Protein AF-A0A2G2VP11-F1 (afdb_monomer_lite)

pLDDT: mean 70.55, std 26.14, range [23.25, 95.75]

Secondary structure (DSSP, 8-state):
---EEEEEEE-TTT--EEEEEEEEETEEEEEE-TTSSEEEEEETTTTEEEEEESSSTTTT-EEEEEE-SEEEEEEEE-TTS-EEEEEEE------BTTB-PPPP----S--SS--EEEEEE----------

Radius of gyration: 17.76 Å; chains: 1; bounding box: 49×36×46 Å

Sequence (131 aa):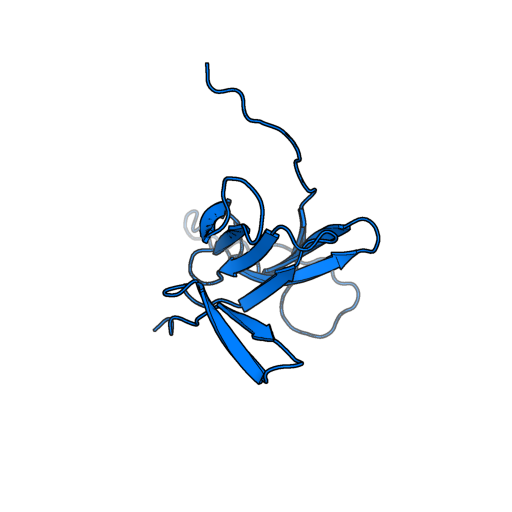
MCIPLPVGEHDKSTKAVTVLLRGLAFANGVALSKDKSIVLVAENSTSRIVRYWLKGPSAGQHYTFIDLTGYPENIGKNSKGEFWVACIQKIVAFKVGHIQFMAWKDSAKTSSFYPATALHISQMAGACDCN

Organism: Capsicum baccatum (NCBI:txid33114)

Foldseek 3Di:
DFDWDFDWDADPVVRDTGTLDTDQRDFAEWDAFPVRQWIWTQRFVQQFIKIAGCDDPRHSDIDTPDHHQFGWHYWDADPVRKIKTWGFHDPPQDDPDPDTDDDDDDDDDDPDDGDTDIDIDDPPDDDDDDD

InterPro domains:
  IPR011042 Six-bladed beta-propeller, TolB-like [G3DSA:2.120.10.30] (7-120)
  IPR018119 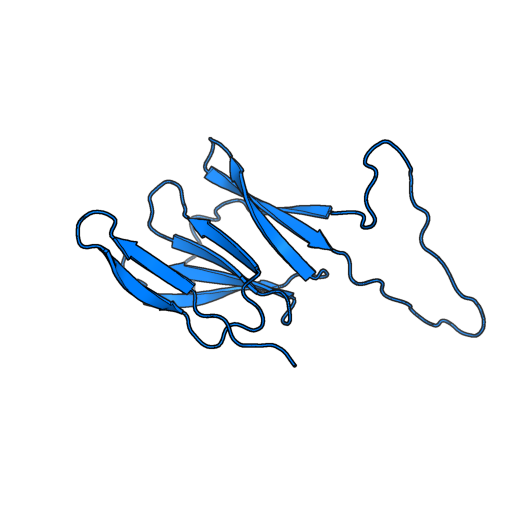Strictosidine synthase, conserved region [PF03088] (10-57)

Structure (mmCIF, N/CA/C/O backbone):
data_AF-A0A2G2VP11-F1
#
_entry.id   AF-A0A2G2VP11-F1
#
loop_
_atom_site.group_PDB
_atom_site.id
_atom_site.type_symbol
_atom_site.label_atom_id
_atom_site.label_alt_id
_atom_site.label_comp_id
_atom_site.label_asym_id
_atom_site.label_entity_id
_atom_site.label_seq_id
_atom_site.pdbx_PDB_ins_code
_atom_site.Cartn_x
_atom_site.Cartn_y
_atom_site.Cartn_z
_atom_site.occupancy
_atom_site.B_iso_or_equiv
_atom_site.auth_seq_id
_atom_site.auth_comp_id
_atom_site.auth_asym_id
_atom_site.auth_atom_id
_atom_site.pdbx_PDB_model_num
ATOM 1 N N . MET A 1 1 ? 8.458 -19.582 -8.313 1.00 45.81 1 MET A N 1
ATOM 2 C CA . MET A 1 1 ? 7.020 -19.758 -8.024 1.00 45.81 1 MET A CA 1
ATOM 3 C C . MET A 1 1 ? 6.631 -18.680 -7.026 1.00 45.81 1 MET A C 1
ATOM 5 O O . MET A 1 1 ? 7.152 -18.704 -5.920 1.00 45.81 1 MET A O 1
ATOM 9 N N . CYS A 1 2 ? 5.823 -17.694 -7.421 1.00 56.91 2 CYS A N 1
ATOM 10 C CA . CYS A 1 2 ? 5.338 -16.660 -6.504 1.00 56.91 2 CYS A CA 1
ATOM 11 C C . CYS A 1 2 ? 4.097 -17.208 -5.803 1.00 56.91 2 CYS A C 1
ATOM 13 O O . CYS A 1 2 ? 3.106 -17.503 -6.467 1.00 56.91 2 CYS A O 1
ATOM 15 N N . ILE A 1 3 ? 4.164 -17.404 -4.488 1.00 62.31 3 ILE A N 1
ATOM 16 C CA . ILE A 1 3 ? 3.001 -17.831 -3.709 1.00 62.31 3 ILE A CA 1
ATOM 17 C C . ILE A 1 3 ? 2.115 -16.592 -3.528 1.00 62.31 3 ILE A C 1
ATOM 19 O O . ILE A 1 3 ? 2.591 -15.606 -2.958 1.00 62.31 3 ILE A O 1
ATOM 23 N N . PRO A 1 4 ? 0.865 -16.588 -4.027 1.00 75.81 4 PRO A N 1
ATOM 24 C CA . PRO A 1 4 ? -0.024 -15.458 -3.827 1.00 75.81 4 PRO A CA 1
ATOM 25 C C . PRO A 1 4 ? -0.397 -15.361 -2.347 1.00 75.81 4 PRO A C 1
ATOM 27 O O . PRO A 1 4 ? -0.949 -16.303 -1.777 1.00 75.81 4 PRO A O 1
ATOM 30 N N . LEU A 1 5 ? -0.099 -14.221 -1.725 1.00 80.12 5 LEU A N 1
ATOM 31 C CA . LEU A 1 5 ? -0.373 -13.990 -0.306 1.00 80.12 5 LEU A CA 1
ATOM 32 C C . LEU A 1 5 ? -1.563 -13.035 -0.148 1.00 80.12 5 LEU A C 1
ATOM 34 O O . LEU A 1 5 ? -1.586 -11.986 -0.800 1.00 80.12 5 LEU A O 1
ATOM 38 N N . PRO A 1 6 ? -2.572 -13.373 0.679 1.00 89.31 6 PRO A N 1
ATOM 39 C CA . PRO A 1 6 ? -3.671 -12.463 0.956 1.00 89.31 6 PRO A CA 1
ATOM 40 C C . PRO A 1 6 ? -3.235 -11.351 1.916 1.00 89.31 6 PRO A C 1
ATOM 42 O O . PRO A 1 6 ? -2.411 -11.566 2.802 1.00 89.31 6 PRO A O 1
ATOM 45 N N . VAL A 1 7 ? -3.861 -10.183 1.788 1.00 89.62 7 VAL A N 1
ATOM 46 C CA . VAL A 1 7 ? -3.790 -9.110 2.790 1.00 89.62 7 VAL A CA 1
ATOM 47 C C . VAL A 1 7 ? -5.164 -8.963 3.425 1.00 89.62 7 VAL A C 1
ATOM 49 O O . VAL A 1 7 ? -6.180 -8.937 2.726 1.00 89.62 7 VAL A O 1
ATOM 52 N N . GLY A 1 8 ? -5.205 -8.895 4.753 1.00 91.38 8 GLY A N 1
ATOM 53 C CA . GLY A 1 8 ? -6.444 -8.850 5.517 1.00 91.38 8 GLY A CA 1
ATOM 54 C C . GLY A 1 8 ? -6.395 -7.876 6.684 1.00 91.38 8 GLY A C 1
ATOM 55 O O . GLY A 1 8 ? -5.331 -7.446 7.127 1.00 91.38 8 GLY A O 1
ATOM 56 N N . GLU A 1 9 ? -7.579 -7.545 7.173 1.00 93.00 9 GLU A N 1
ATOM 57 C CA . GLU A 1 9 ? -7.800 -6.817 8.411 1.00 93.00 9 GLU A CA 1
ATOM 58 C C . GLU A 1 9 ? -8.057 -7.807 9.550 1.00 93.00 9 GLU A C 1
ATOM 60 O O . GLU A 1 9 ? -8.725 -8.823 9.362 1.00 93.00 9 GLU A O 1
ATOM 65 N N . HIS A 1 10 ? -7.526 -7.506 10.734 1.00 93.31 10 HIS A N 1
ATOM 66 C CA . HIS A 1 10 ? -7.763 -8.287 11.942 1.00 93.31 10 HIS A CA 1
ATOM 67 C C . HIS A 1 10 ? -8.400 -7.408 13.015 1.00 93.31 10 HIS A C 1
ATOM 69 O O . HIS A 1 10 ? -7.774 -6.471 13.527 1.00 93.31 10 HIS A O 1
ATOM 75 N N . ASP A 1 11 ? -9.633 -7.744 13.381 1.00 92.44 11 ASP A N 1
ATOM 76 C CA . ASP A 1 11 ? -10.337 -7.113 14.484 1.00 92.44 11 ASP A CA 1
ATOM 77 C C . ASP A 1 11 ? -9.879 -7.744 15.802 1.00 92.44 11 ASP A C 1
ATOM 79 O O . ASP A 1 11 ? -10.140 -8.906 16.113 1.00 92.44 11 ASP A O 1
ATOM 83 N N . LYS A 1 12 ? -9.180 -6.952 16.617 1.00 92.88 12 LYS A N 1
ATOM 84 C CA . LYS A 1 12 ? -8.625 -7.421 17.891 1.00 92.88 12 LYS A CA 1
ATOM 85 C C . LYS A 1 12 ? -9.692 -7.773 18.929 1.00 92.88 12 LYS A C 1
ATOM 87 O O . LYS A 1 12 ? -9.367 -8.547 19.837 1.00 92.88 12 LYS A O 1
ATOM 92 N N . SER A 1 13 ? -10.885 -7.185 18.831 1.00 95.12 13 SER A N 1
ATOM 93 C CA . SER A 1 13 ? -11.984 -7.369 19.783 1.00 95.12 13 SER A CA 1
ATOM 94 C C . SER A 1 13 ? -12.731 -8.673 19.519 1.00 95.12 13 SER A C 1
ATOM 96 O O . SER A 1 13 ? -12.890 -9.479 20.430 1.00 95.12 13 SER A O 1
ATOM 98 N N . THR A 1 14 ? -13.085 -8.924 18.259 1.00 95.75 14 THR A N 1
ATOM 99 C CA . THR A 1 14 ? -13.825 -10.119 17.832 1.00 95.75 14 THR A CA 1
ATOM 100 C C . THR A 1 14 ? -12.919 -11.289 17.447 1.00 95.75 14 THR A C 1
ATOM 102 O O . THR A 1 14 ? -13.402 -12.407 17.305 1.00 95.75 14 THR A O 1
ATOM 105 N N . LYS A 1 15 ? -11.608 -11.051 17.278 1.00 94.19 15 LYS A N 1
ATOM 106 C CA . LYS A 1 15 ? -10.630 -11.994 16.696 1.00 94.19 15 LYS A CA 1
ATOM 107 C C . LYS A 1 15 ? -10.949 -12.397 15.255 1.00 94.19 15 LYS A C 1
ATOM 109 O O . LYS A 1 15 ? -10.376 -13.357 14.742 1.00 94.19 15 LYS A O 1
ATOM 114 N N . ALA A 1 16 ? -11.845 -11.668 14.592 1.00 94.38 16 ALA A N 1
ATOM 115 C CA . ALA A 1 16 ? -12.189 -11.921 13.207 1.00 94.38 16 ALA A CA 1
ATOM 116 C C . ALA A 1 16 ? -11.060 -11.460 12.276 1.00 94.38 16 ALA A C 1
ATOM 118 O O . ALA A 1 16 ? -10.437 -10.415 12.485 1.00 94.38 16 ALA A O 1
ATOM 119 N N . VAL A 1 17 ? -10.820 -12.244 11.225 1.00 93.31 17 VAL A N 1
ATOM 120 C CA . VAL A 1 17 ? -9.912 -11.897 10.129 1.00 93.31 17 VAL A CA 1
ATOM 121 C C . VAL A 1 17 ? -10.732 -11.772 8.854 1.00 93.31 17 VAL A C 1
ATOM 123 O O . VAL A 1 17 ? -11.355 -12.739 8.417 1.00 93.31 17 VAL A O 1
ATOM 126 N N . THR A 1 18 ? -10.687 -10.597 8.236 1.00 93.31 18 THR A N 1
ATOM 127 C CA . THR A 1 18 ? -11.351 -10.317 6.961 1.00 93.31 18 THR A CA 1
ATOM 128 C C . THR A 1 18 ? -10.297 -10.162 5.881 1.00 93.31 18 THR A C 1
ATOM 130 O O . THR A 1 18 ? -9.389 -9.343 6.001 1.00 93.31 18 THR A O 1
ATOM 133 N N . VAL A 1 19 ? -10.399 -10.933 4.800 1.00 94.81 19 VAL A N 1
ATOM 134 C CA . VAL A 1 19 ? -9.483 -10.789 3.662 1.00 94.81 19 VAL A CA 1
ATOM 135 C C . VAL A 1 19 ? -9.926 -9.610 2.799 1.00 94.81 19 VAL A C 1
ATOM 137 O O . VAL A 1 19 ? -11.057 -9.598 2.323 1.00 94.81 19 VAL A O 1
ATOM 140 N N . LEU A 1 20 ? -9.023 -8.652 2.581 1.00 94.19 20 LEU A N 1
ATOM 141 C CA . LEU A 1 20 ? -9.258 -7.448 1.777 1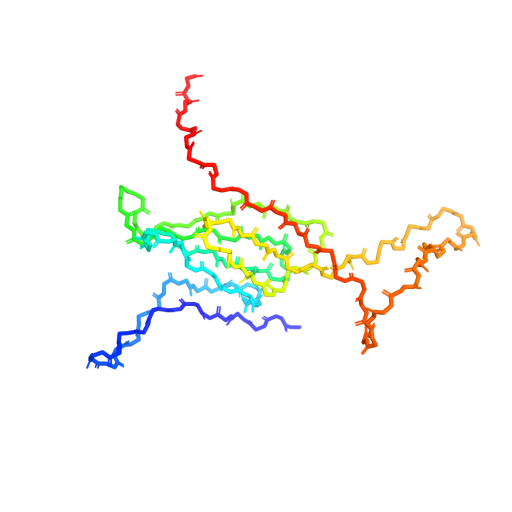.00 94.19 20 LEU A CA 1
ATOM 142 C C . LEU A 1 20 ? -8.765 -7.622 0.337 1.00 94.19 20 LEU A C 1
ATOM 144 O O . LEU A 1 20 ? -9.435 -7.229 -0.611 1.00 94.19 20 LEU A O 1
ATOM 148 N N . LEU A 1 21 ? -7.592 -8.237 0.169 1.00 93.12 21 LEU A N 1
ATOM 149 C CA . LEU A 1 21 ? -6.956 -8.462 -1.128 1.00 93.12 21 LEU A CA 1
ATOM 150 C C . LEU A 1 21 ? -6.482 -9.906 -1.262 1.00 93.12 21 LEU A C 1
ATOM 152 O O . LEU A 1 21 ? -5.971 -10.504 -0.312 1.00 93.12 21 LEU A O 1
ATOM 156 N N . ARG A 1 22 ? -6.619 -10.453 -2.471 1.00 93.06 22 ARG A N 1
ATOM 157 C CA . ARG A 1 22 ? -6.153 -11.790 -2.863 1.00 93.06 22 ARG A CA 1
ATOM 158 C C . ARG A 1 22 ? -5.348 -11.700 -4.153 1.00 93.06 22 ARG A C 1
ATOM 160 O O . ARG A 1 22 ? -5.466 -10.728 -4.887 1.00 93.06 22 ARG A O 1
ATOM 167 N N . GLY A 1 23 ? -4.564 -12.740 -4.432 1.00 91.31 23 GLY A N 1
ATOM 168 C CA . GLY A 1 23 ? -3.855 -12.865 -5.708 1.00 91.31 23 GLY A CA 1
ATOM 169 C C . GLY A 1 23 ? -2.664 -11.920 -5.874 1.00 91.31 23 GLY A C 1
ATOM 170 O O . GLY A 1 23 ? -2.178 -11.777 -6.988 1.00 91.31 23 GLY A O 1
ATOM 171 N N . LEU A 1 24 ? -2.186 -11.297 -4.793 1.00 90.75 24 LEU A N 1
ATOM 172 C CA . LEU A 1 24 ? -1.004 -10.442 -4.838 1.00 90.75 24 LEU A CA 1
ATOM 173 C C . LEU A 1 24 ? 0.252 -11.288 -5.057 1.00 90.75 24 LEU A C 1
ATOM 175 O O . LEU A 1 24 ? 0.517 -12.236 -4.312 1.00 90.75 24 LEU A O 1
ATOM 179 N N . ALA A 1 25 ? 1.043 -10.917 -6.054 1.00 90.75 25 ALA A N 1
ATOM 180 C CA . ALA A 1 25 ? 2.313 -11.515 -6.414 1.00 90.75 25 ALA A CA 1
ATOM 181 C C . ALA A 1 25 ? 3.396 -11.120 -5.397 1.00 90.75 25 ALA A C 1
ATOM 183 O O . ALA A 1 25 ? 4.187 -10.195 -5.597 1.00 90.75 25 ALA A O 1
ATOM 184 N N . PHE A 1 26 ? 3.410 -11.866 -4.291 1.00 90.06 26 PHE A N 1
ATOM 185 C CA . PHE A 1 26 ? 4.292 -11.680 -3.142 1.00 90.06 26 PHE A CA 1
ATOM 186 C C . PHE A 1 26 ? 4.091 -10.317 -2.451 1.00 90.06 26 PHE A C 1
ATOM 188 O O . PHE A 1 26 ? 4.842 -9.361 -2.651 1.00 90.06 26 PHE A O 1
ATOM 195 N N . ALA A 1 27 ? 3.032 -10.240 -1.637 1.00 90.38 27 ALA A N 1
ATOM 196 C CA . ALA A 1 27 ? 2.741 -9.092 -0.779 1.00 90.38 27 ALA A CA 1
ATOM 197 C C . ALA A 1 27 ? 3.777 -9.002 0.351 1.00 90.38 27 ALA A C 1
ATOM 199 O O . ALA A 1 27 ? 3.764 -9.823 1.266 1.00 90.38 27 ALA A O 1
ATOM 200 N N . ASN A 1 28 ? 4.673 -8.024 0.266 1.00 89.94 28 ASN A N 1
ATOM 201 C CA . ASN A 1 28 ? 5.871 -7.977 1.099 1.00 89.94 28 ASN A CA 1
ATOM 202 C C . ASN A 1 28 ? 5.776 -6.944 2.230 1.00 89.94 28 ASN A C 1
ATOM 204 O O . ASN A 1 28 ? 6.110 -7.220 3.377 1.00 89.94 28 ASN A O 1
ATOM 208 N N . GLY A 1 29 ? 5.241 -5.763 1.921 1.00 89.25 29 GLY A N 1
ATOM 209 C CA . GLY A 1 29 ? 5.045 -4.680 2.881 1.00 89.25 29 GLY A CA 1
ATOM 210 C C . GLY A 1 29 ? 3.607 -4.182 2.887 1.00 89.25 29 GLY A C 1
ATOM 211 O O . GLY A 1 29 ? 2.958 -4.140 1.845 1.00 89.25 29 GLY A O 1
ATOM 212 N N . VAL A 1 30 ? 3.111 -3.761 4.050 1.00 93.50 30 VAL A N 1
ATOM 213 C CA . VAL A 1 30 ? 1.786 -3.142 4.197 1.00 93.50 30 VAL A CA 1
ATOM 214 C C . VAL A 1 30 ? 1.874 -1.893 5.066 1.00 93.50 30 VAL A C 1
ATOM 216 O O . VAL A 1 30 ? 2.575 -1.885 6.077 1.00 93.50 30 VAL A O 1
ATOM 219 N N . ALA A 1 31 ? 1.146 -0.838 4.705 1.00 91.50 31 ALA A N 1
ATOM 220 C CA . ALA A 1 31 ? 1.043 0.363 5.526 1.00 91.50 31 ALA A CA 1
ATOM 221 C C . ALA A 1 31 ? -0.357 0.973 5.474 1.00 91.50 31 ALA A C 1
ATOM 223 O O . ALA A 1 31 ? -0.948 1.156 4.414 1.00 91.50 31 ALA A O 1
ATOM 224 N N . LEU A 1 32 ? -0.871 1.335 6.647 1.00 92.00 32 LEU A N 1
ATOM 225 C CA . LEU A 1 32 ? -2.165 1.991 6.812 1.00 92.00 32 LEU A CA 1
ATOM 226 C C . LEU A 1 32 ? -1.986 3.512 6.837 1.00 92.00 32 LEU A C 1
ATOM 228 O O . LEU A 1 32 ? -1.075 4.013 7.508 1.00 92.00 32 LEU A O 1
ATOM 232 N N . SER A 1 33 ? -2.870 4.268 6.187 1.00 88.75 33 SER A N 1
ATOM 233 C CA . SER A 1 33 ? -2.890 5.732 6.305 1.00 88.75 33 SER A CA 1
ATOM 234 C C . SER A 1 33 ? -3.206 6.217 7.719 1.00 88.75 33 SER A C 1
ATOM 236 O O . SER A 1 33 ? -3.618 5.464 8.600 1.00 88.75 33 SER A O 1
ATOM 238 N N . LYS A 1 34 ? -2.935 7.497 7.989 1.00 87.19 34 LYS A N 1
ATOM 239 C CA . LYS A 1 34 ? -3.145 8.100 9.316 1.00 87.19 34 LYS A CA 1
ATOM 240 C C . LYS A 1 34 ? -4.625 8.127 9.724 1.00 87.19 34 LYS A C 1
ATOM 242 O O . LYS A 1 34 ? -4.943 7.830 10.868 1.00 87.19 34 LYS A O 1
ATOM 247 N N . ASP A 1 35 ? -5.506 8.411 8.775 1.00 88.69 35 ASP A N 1
ATOM 248 C CA . ASP A 1 35 ? -6.970 8.440 8.905 1.00 88.69 35 ASP A CA 1
ATOM 249 C C . ASP A 1 35 ? -7.641 7.056 8.754 1.00 88.69 35 ASP A C 1
ATOM 251 O O . ASP A 1 35 ? -8.862 6.914 8.907 1.00 88.69 35 ASP A O 1
ATOM 255 N N . LYS A 1 36 ? -6.843 6.013 8.480 1.00 91.62 36 LYS A N 1
ATOM 256 C CA . LYS A 1 36 ? -7.304 4.640 8.231 1.00 91.62 36 LYS A CA 1
ATOM 257 C C . LYS A 1 36 ? -8.319 4.550 7.080 1.00 91.62 36 LYS A C 1
ATOM 259 O O . LYS A 1 36 ? -9.264 3.768 7.157 1.00 91.62 36 LYS A O 1
ATOM 264 N N . SER A 1 37 ? -8.180 5.395 6.060 1.00 91.19 37 SER A N 1
ATOM 265 C CA . SER A 1 37 ? -9.009 5.359 4.850 1.00 91.19 37 SER A CA 1
ATOM 266 C C . SER A 1 37 ? -8.410 4.490 3.747 1.00 91.19 37 SER A C 1
ATOM 268 O O . SER A 1 37 ? -9.165 3.965 2.932 1.00 91.19 37 SER A O 1
ATOM 270 N N . ILE A 1 38 ? -7.086 4.296 3.735 1.00 91.75 38 ILE A N 1
ATOM 271 C CA . ILE A 1 38 ? -6.384 3.519 2.708 1.00 91.75 38 ILE A CA 1
ATOM 272 C C . ILE A 1 38 ? -5.319 2.594 3.304 1.00 91.75 38 ILE A C 1
ATOM 274 O O . ILE A 1 38 ? -4.684 2.909 4.316 1.00 91.75 38 ILE A O 1
ATOM 278 N N . VAL A 1 39 ? -5.083 1.481 2.614 1.00 94.81 39 VAL A N 1
ATOM 279 C CA . VAL A 1 39 ? -3.949 0.575 2.821 1.00 94.81 39 VAL A CA 1
ATOM 280 C C . VAL A 1 39 ? -3.089 0.592 1.564 1.00 94.81 39 VAL A C 1
ATOM 282 O O . VAL A 1 39 ? -3.601 0.470 0.453 1.00 94.81 39 VAL A O 1
ATOM 285 N N . LEU A 1 40 ? -1.781 0.744 1.741 1.00 94.19 40 LEU A N 1
ATOM 286 C CA . LEU A 1 40 ? -0.787 0.519 0.699 1.00 94.19 40 LEU A CA 1
ATOM 287 C C . LEU A 1 40 ? -0.166 -0.859 0.893 1.00 94.19 40 LEU A C 1
ATOM 289 O O . LEU A 1 40 ? 0.150 -1.238 2.022 1.00 94.19 40 LEU A O 1
ATOM 293 N N . VAL A 1 41 ? 0.028 -1.579 -0.205 1.00 95.06 41 VAL A N 1
ATOM 294 C CA . VAL A 1 41 ? 0.671 -2.890 -0.233 1.00 95.06 41 VAL A CA 1
ATOM 295 C C . VAL A 1 41 ? 1.813 -2.864 -1.238 1.00 95.06 41 VAL A C 1
ATOM 297 O O . VAL A 1 41 ? 1.618 -2.490 -2.390 1.00 95.06 41 VAL A O 1
ATOM 300 N N . ALA A 1 42 ? 3.001 -3.264 -0.806 1.00 92.62 42 ALA A N 1
ATOM 301 C CA . ALA A 1 42 ? 4.151 -3.485 -1.665 1.00 92.62 42 ALA A CA 1
ATOM 302 C C . ALA A 1 42 ? 4.045 -4.880 -2.278 1.00 92.62 42 ALA A C 1
ATOM 304 O O . ALA A 1 42 ? 4.198 -5.886 -1.584 1.00 92.62 42 ALA A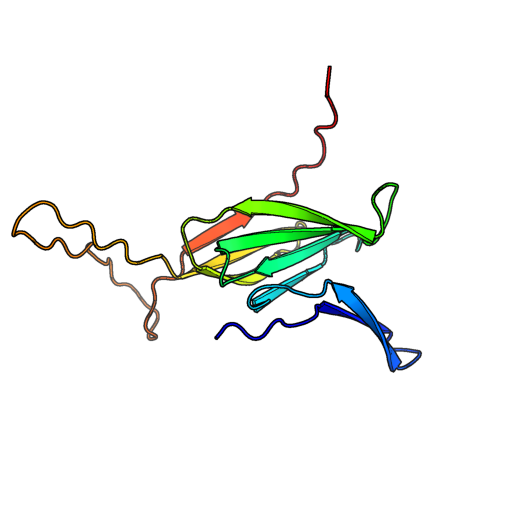 O 1
ATOM 305 N N . GLU A 1 43 ? 3.767 -4.935 -3.575 1.00 92.62 43 GLU A N 1
ATOM 306 C CA . GLU A 1 43 ? 3.715 -6.174 -4.337 1.00 92.62 43 GLU A CA 1
ATOM 307 C C . GLU A 1 43 ? 5.037 -6.356 -5.072 1.00 92.62 43 GLU A C 1
ATOM 309 O O . GLU A 1 43 ? 5.356 -5.673 -6.052 1.00 92.62 43 GLU A O 1
ATOM 314 N N . ASN A 1 44 ? 5.844 -7.260 -4.531 1.00 90.94 44 ASN A N 1
ATOM 315 C CA . ASN A 1 44 ? 7.250 -7.356 -4.865 1.00 90.94 44 ASN A CA 1
ATOM 316 C C . ASN A 1 44 ? 7.461 -7.884 -6.286 1.00 90.94 44 ASN A C 1
ATOM 318 O O . ASN A 1 44 ? 8.129 -7.236 -7.088 1.00 90.94 44 ASN A O 1
ATOM 322 N N . SER A 1 45 ? 6.841 -9.015 -6.634 1.00 89.25 45 SER A N 1
ATOM 323 C CA . SER A 1 45 ? 7.124 -9.715 -7.897 1.00 89.25 45 SER A CA 1
ATOM 324 C C . SER A 1 45 ? 6.671 -8.947 -9.141 1.00 89.25 45 SER A C 1
ATOM 326 O O . SER A 1 45 ? 7.226 -9.148 -10.217 1.00 89.25 45 SER A O 1
ATOM 328 N N . THR A 1 46 ? 5.696 -8.050 -8.999 1.00 90.19 46 THR A N 1
ATOM 329 C CA . THR A 1 46 ? 5.233 -7.152 -10.069 1.00 90.19 46 THR A CA 1
ATOM 330 C C . THR A 1 46 ? 5.811 -5.743 -9.948 1.00 90.19 46 THR A C 1
ATOM 332 O O . THR A 1 46 ? 5.444 -4.876 -10.730 1.00 90.19 46 THR A O 1
ATOM 335 N N . SER A 1 47 ? 6.710 -5.504 -8.986 1.00 90.19 47 SER A N 1
ATOM 336 C CA . SER A 1 47 ? 7.380 -4.218 -8.762 1.00 90.19 47 SER A CA 1
ATOM 337 C C . SER A 1 47 ? 6.412 -3.034 -8.652 1.00 90.19 47 SER A C 1
ATOM 339 O O . SER A 1 47 ? 6.622 -2.013 -9.297 1.00 90.19 47 SER A O 1
ATOM 341 N N . ARG A 1 48 ? 5.348 -3.141 -7.849 1.00 91.12 48 ARG A N 1
ATOM 342 C CA . ARG A 1 48 ? 4.354 -2.060 -7.722 1.00 91.12 48 ARG A CA 1
ATOM 343 C C . ARG A 1 48 ? 3.861 -1.860 -6.298 1.00 91.12 48 ARG A C 1
ATOM 345 O O . ARG A 1 48 ? 3.922 -2.766 -5.468 1.00 91.12 48 ARG A O 1
ATOM 352 N N . ILE A 1 49 ? 3.326 -0.674 -6.029 1.00 91.19 49 ILE A N 1
ATOM 353 C CA . ILE A 1 49 ? 2.528 -0.399 -4.836 1.00 91.19 49 ILE A CA 1
ATOM 354 C C . ILE A 1 49 ? 1.059 -0.444 -5.224 1.00 91.19 49 ILE A C 1
ATOM 356 O O . ILE A 1 49 ? 0.608 0.320 -6.076 1.00 91.19 49 ILE A O 1
ATOM 360 N N . VAL A 1 50 ? 0.303 -1.314 -4.570 1.00 94.69 50 VAL A N 1
ATOM 361 C CA . VAL A 1 50 ? -1.151 -1.397 -4.690 1.00 94.69 50 VAL A CA 1
ATOM 362 C C . VAL A 1 50 ? -1.778 -0.539 -3.600 1.00 94.69 50 VAL A C 1
ATOM 364 O O . VAL A 1 50 ? -1.361 -0.585 -2.444 1.00 94.69 50 VAL A O 1
ATOM 367 N N . ARG A 1 51 ? -2.796 0.245 -3.953 1.00 94.44 51 ARG A N 1
ATOM 368 C CA . ARG A 1 51 ? -3.621 0.981 -2.992 1.00 94.44 51 ARG A CA 1
ATOM 369 C C . ARG A 1 51 ? -4.991 0.336 -2.902 1.00 94.44 51 ARG A C 1
ATOM 371 O O . ARG A 1 51 ? -5.612 0.103 -3.930 1.00 94.44 51 ARG A O 1
ATOM 378 N N . TYR A 1 52 ? -5.456 0.111 -1.678 1.00 95.12 52 TYR A N 1
ATOM 379 C CA . TYR A 1 52 ? -6.795 -0.367 -1.345 1.00 95.12 52 TYR A CA 1
ATOM 380 C C . TYR A 1 52 ? -7.522 0.673 -0.493 1.00 95.12 52 TYR A C 1
ATOM 382 O O . TYR A 1 52 ? -6.946 1.200 0.463 1.00 95.12 52 TYR A O 1
ATOM 390 N N . TRP A 1 53 ? -8.786 0.952 -0.804 1.00 95.00 53 TRP A N 1
ATOM 391 C CA . TRP A 1 53 ? -9.609 1.898 -0.052 1.00 95.00 53 TRP A CA 1
ATOM 392 C C . TRP A 1 53 ? -10.461 1.165 0.985 1.00 95.00 53 TRP A C 1
ATOM 394 O O . TRP A 1 53 ? -11.295 0.328 0.652 1.00 95.00 53 TRP A O 1
ATOM 404 N N . LEU A 1 54 ? -10.274 1.511 2.257 1.00 94.00 54 LEU A N 1
ATOM 405 C CA . LEU A 1 54 ? -11.083 1.022 3.378 1.00 94.00 54 LEU A CA 1
ATOM 406 C C . LEU A 1 54 ? -12.365 1.841 3.569 1.00 94.00 54 LEU A C 1
ATOM 408 O O . LEU A 1 54 ? -13.343 1.337 4.111 1.00 94.00 54 LEU A O 1
ATOM 412 N N . LYS A 1 55 ? -12.346 3.122 3.183 1.00 93.19 55 LYS A N 1
ATOM 413 C CA . LYS A 1 55 ? -13.437 4.077 3.423 1.00 93.19 55 LYS A CA 1
ATOM 414 C C . LYS A 1 55 ? -13.690 4.960 2.202 1.00 93.19 55 LYS A C 1
ATOM 416 O O . LYS A 1 55 ? -12.821 5.119 1.347 1.00 93.19 55 LYS A O 1
ATOM 421 N N . GLY A 1 56 ? -14.855 5.603 2.198 1.00 93.88 56 GLY A N 1
ATOM 422 C CA . GLY A 1 56 ? -15.264 6.566 1.177 1.00 93.88 56 GLY A CA 1
ATOM 423 C C . GLY A 1 56 ? -15.942 5.917 -0.035 1.00 93.88 56 GLY A C 1
ATOM 424 O O . GLY A 1 56 ? -16.215 4.718 -0.014 1.00 93.88 56 GLY A O 1
ATOM 425 N N . PRO A 1 57 ? -16.209 6.695 -1.099 1.00 94.19 57 PRO A N 1
ATOM 426 C CA . PRO A 1 57 ? -16.944 6.222 -2.277 1.00 94.19 57 PRO A CA 1
ATOM 427 C C . PRO A 1 57 ? -16.272 5.051 -3.007 1.00 94.19 57 PRO A C 1
ATOM 429 O O . PRO A 1 57 ? -16.943 4.251 -3.651 1.00 94.19 57 PRO A O 1
ATOM 432 N N . SER A 1 58 ? -14.948 4.934 -2.886 1.00 93.38 58 SER A N 1
ATOM 433 C CA . SER A 1 58 ? -14.153 3.865 -3.501 1.00 93.38 58 SER A CA 1
ATOM 434 C C . SER A 1 58 ? -13.899 2.677 -2.566 1.00 93.38 58 SER A C 1
ATOM 436 O O . SER A 1 58 ? -13.070 1.832 -2.892 1.00 93.38 58 SER A O 1
ATOM 438 N N . ALA A 1 59 ? -14.551 2.607 -1.397 1.00 95.19 59 ALA A N 1
ATOM 439 C CA . ALA A 1 59 ? -14.323 1.535 -0.428 1.00 95.19 59 ALA A CA 1
ATOM 440 C C . ALA A 1 59 ? -14.478 0.144 -1.070 1.00 95.19 59 ALA A C 1
ATOM 442 O O . ALA A 1 59 ? -15.415 -0.108 -1.825 1.00 95.19 59 ALA A O 1
ATOM 443 N N . GLY A 1 60 ? -13.535 -0.753 -0.779 1.00 94.62 60 GLY A N 1
ATOM 444 C CA . GLY A 1 60 ? -13.472 -2.092 -1.370 1.00 94.62 60 GLY A CA 1
ATOM 445 C C . GLY A 1 60 ? -12.697 -2.179 -2.688 1.00 94.62 60 GLY A C 1
ATOM 446 O O . GLY A 1 60 ? -12.356 -3.276 -3.125 1.00 94.62 60 GLY A O 1
ATOM 447 N N . GLN A 1 61 ? -12.390 -1.047 -3.325 1.00 95.25 61 GLN A N 1
ATOM 448 C CA . GLN A 1 61 ? -11.653 -1.024 -4.587 1.00 95.25 61 GLN A CA 1
ATOM 449 C C . GLN A 1 61 ? -10.141 -0.978 -4.356 1.00 95.25 61 GLN A C 1
ATOM 451 O O . GLN A 1 61 ? -9.661 -0.543 -3.303 1.00 95.25 61 GLN A O 1
ATOM 456 N N . HIS A 1 62 ? -9.384 -1.406 -5.368 1.00 94.38 62 HIS A N 1
ATOM 457 C CA . HIS A 1 62 ? -7.932 -1.301 -5.387 1.00 94.38 62 HIS A CA 1
ATOM 458 C C . HIS A 1 62 ? -7.384 -1.123 -6.795 1.00 94.38 62 HIS A C 1
ATOM 460 O O . HIS A 1 62 ? -7.957 -1.626 -7.756 1.00 94.38 62 HIS A O 1
ATOM 466 N N . TYR A 1 63 ? -6.239 -0.452 -6.887 1.00 90.31 63 TYR A N 1
ATOM 467 C CA . TYR A 1 63 ? -5.538 -0.195 -8.143 1.00 90.31 63 TYR A CA 1
ATOM 468 C C . TYR A 1 63 ? -4.028 -0.134 -7.904 1.00 90.31 63 TYR A C 1
ATOM 470 O O . TYR A 1 63 ? -3.572 0.077 -6.772 1.00 90.31 63 TYR A O 1
ATOM 478 N N . THR A 1 64 ? -3.247 -0.281 -8.977 1.00 89.81 64 THR A N 1
ATOM 479 C CA . THR A 1 64 ? -1.833 0.103 -8.954 1.00 89.81 64 THR A CA 1
ATOM 480 C C . THR A 1 64 ? -1.756 1.593 -8.653 1.00 89.81 64 THR A C 1
ATOM 482 O O . THR A 1 64 ? -2.314 2.407 -9.382 1.00 89.81 64 THR A O 1
ATOM 485 N N . PHE A 1 65 ? -1.080 1.949 -7.568 1.00 87.69 65 PHE A N 1
ATOM 486 C CA . PHE A 1 65 ? -0.846 3.339 -7.210 1.00 87.69 65 PHE A CA 1
ATOM 487 C C . PHE A 1 65 ? 0.447 3.880 -7.823 1.00 87.69 65 PHE A C 1
ATOM 489 O O . PHE A 1 65 ? 0.468 5.015 -8.287 1.00 87.69 65 PHE A O 1
ATOM 496 N N . ILE A 1 66 ? 1.513 3.078 -7.831 1.00 84.38 66 ILE A N 1
ATOM 497 C CA . ILE A 1 66 ? 2.771 3.423 -8.498 1.00 84.38 66 ILE A CA 1
ATOM 498 C C . ILE A 1 66 ? 3.518 2.154 -8.911 1.00 84.38 66 ILE A C 1
ATOM 500 O O . ILE A 1 66 ? 3.601 1.200 -8.133 1.00 84.38 66 ILE A O 1
ATOM 504 N N . ASP A 1 67 ? 4.078 2.164 -10.117 1.00 86.12 67 ASP A N 1
ATOM 505 C CA . ASP A 1 67 ? 5.042 1.170 -10.585 1.00 86.12 67 ASP A CA 1
ATOM 506 C C . ASP A 1 67 ? 6.466 1.591 -10.203 1.00 86.12 67 ASP A C 1
ATOM 508 O O . ASP A 1 67 ? 6.827 2.768 -10.242 1.00 86.12 67 ASP A O 1
ATOM 512 N N . LEU A 1 68 ? 7.289 0.621 -9.817 1.00 80.88 68 LEU A N 1
ATOM 513 C CA . LEU A 1 68 ? 8.631 0.836 -9.293 1.00 80.88 68 LEU A CA 1
ATOM 514 C C . LEU A 1 68 ? 9.685 0.180 -10.186 1.00 80.88 68 LEU A C 1
ATOM 516 O O . LEU A 1 68 ? 9.514 -0.906 -10.741 1.00 80.88 68 LEU A O 1
ATOM 520 N N . THR A 1 69 ? 10.843 0.829 -10.274 1.00 78.62 69 THR A N 1
ATOM 521 C CA . THR A 1 69 ? 12.016 0.307 -10.991 1.00 78.62 69 THR A CA 1
ATOM 522 C C . THR A 1 69 ? 12.783 -0.753 -10.188 1.00 78.62 69 THR A C 1
ATOM 524 O O . THR A 1 69 ? 13.615 -1.462 -10.749 1.00 78.62 69 THR A O 1
ATOM 527 N N . GLY A 1 70 ? 12.485 -0.907 -8.893 1.00 81.94 70 GLY A N 1
ATOM 528 C CA . GLY A 1 70 ? 13.040 -1.924 -7.995 1.00 81.94 70 GLY A CA 1
ATOM 529 C C . GLY A 1 70 ? 11.983 -2.882 -7.443 1.00 81.94 70 GLY A C 1
ATOM 530 O O . GLY A 1 70 ? 10.793 -2.755 -7.726 1.00 81.94 70 GLY A O 1
ATOM 531 N N . TYR A 1 71 ? 12.428 -3.841 -6.637 1.00 86.38 71 TYR A N 1
ATOM 532 C CA . TYR A 1 71 ? 11.559 -4.758 -5.906 1.00 86.38 71 TYR A CA 1
ATOM 533 C C . TYR A 1 71 ? 11.207 -4.151 -4.541 1.00 86.38 71 TYR A C 1
ATOM 535 O O . TYR A 1 71 ? 12.113 -3.960 -3.722 1.00 86.38 71 TYR A O 1
ATOM 543 N N . PRO A 1 72 ? 9.934 -3.783 -4.302 1.00 87.44 72 PRO A N 1
ATOM 544 C CA . PRO A 1 72 ? 9.541 -3.168 -3.047 1.00 87.44 72 PRO A CA 1
ATOM 545 C C . PRO A 1 72 ? 9.490 -4.185 -1.906 1.00 87.44 72 PRO A C 1
ATOM 547 O O . PRO A 1 72 ? 9.011 -5.313 -2.055 1.00 87.44 72 PRO A O 1
ATOM 550 N N . GLU A 1 73 ? 9.958 -3.735 -0.751 1.00 85.62 73 GLU A N 1
ATOM 551 C CA . GLU A 1 73 ? 9.961 -4.455 0.515 1.00 85.62 73 GLU A CA 1
ATOM 552 C C . GLU A 1 73 ? 8.992 -3.768 1.495 1.00 85.62 73 GLU A C 1
ATOM 554 O O . GLU A 1 73 ? 7.863 -3.418 1.140 1.00 85.62 73 GLU A O 1
ATOM 559 N N . ASN A 1 74 ? 9.412 -3.556 2.740 1.00 84.81 74 ASN A N 1
ATOM 560 C CA . ASN A 1 74 ? 8.593 -2.917 3.760 1.00 84.81 74 ASN A CA 1
ATOM 561 C C . ASN A 1 74 ? 8.248 -1.457 3.430 1.00 84.81 74 ASN A C 1
ATOM 563 O O . ASN A 1 74 ? 9.072 -0.687 2.926 1.00 84.81 74 ASN A O 1
ATOM 567 N N . ILE A 1 75 ? 7.026 -1.073 3.815 1.00 84.00 75 ILE A N 1
ATOM 568 C CA . ILE A 1 75 ? 6.527 0.300 3.747 1.00 84.00 75 ILE A CA 1
ATOM 569 C C . ILE A 1 75 ? 6.511 0.888 5.163 1.00 84.00 75 ILE A C 1
ATOM 571 O O . ILE A 1 75 ? 5.788 0.418 6.038 1.00 84.00 75 ILE A O 1
ATOM 575 N N . GLY A 1 76 ? 7.302 1.933 5.386 1.00 79.69 76 GLY A N 1
ATOM 576 C CA . GLY A 1 76 ? 7.290 2.742 6.601 1.00 79.69 76 GLY A CA 1
ATOM 577 C C . GLY A 1 76 ? 6.387 3.966 6.462 1.00 79.69 76 GLY A C 1
ATOM 578 O O . GLY A 1 76 ? 6.114 4.430 5.356 1.00 79.69 76 GLY A O 1
ATOM 579 N N . LYS A 1 77 ? 5.941 4.521 7.592 1.00 83.06 77 LYS A N 1
ATOM 580 C CA . LYS A 1 77 ? 5.179 5.776 7.647 1.00 83.06 77 LYS A CA 1
ATOM 581 C C . LYS A 1 77 ? 5.712 6.666 8.765 1.00 83.06 77 LYS A C 1
ATOM 583 O O . LYS A 1 77 ? 5.963 6.171 9.862 1.00 83.06 77 LYS A O 1
ATOM 588 N N . ASN A 1 78 ? 5.845 7.967 8.515 1.00 78.06 78 ASN A N 1
ATOM 589 C CA . ASN A 1 78 ? 6.257 8.930 9.540 1.00 78.06 78 ASN A CA 1
ATOM 590 C C . ASN A 1 78 ? 5.060 9.577 10.275 1.00 78.06 78 ASN A C 1
ATOM 592 O O . ASN A 1 78 ? 3.892 9.335 9.965 1.00 78.06 78 ASN A O 1
ATOM 596 N N . SER A 1 79 ? 5.342 10.432 11.262 1.00 79.12 79 SER A N 1
ATOM 597 C CA . SER A 1 79 ? 4.324 11.136 12.065 1.00 79.12 79 SER A CA 1
ATOM 598 C C . SER A 1 79 ? 3.461 12.124 11.260 1.00 79.12 79 SER A C 1
ATOM 600 O O . SER A 1 79 ? 2.305 12.392 11.623 1.00 79.12 79 SER A O 1
ATOM 602 N N . LYS A 1 80 ? 3.996 12.632 10.143 1.00 74.06 80 LYS A N 1
ATOM 603 C CA . LYS A 1 80 ? 3.292 13.507 9.197 1.00 74.06 80 LYS A CA 1
ATOM 604 C C . LYS A 1 80 ? 2.333 12.738 8.282 1.00 74.06 80 LYS A C 1
ATOM 606 O O . LYS A 1 80 ? 1.421 13.347 7.741 1.00 74.06 80 LYS A O 1
ATOM 611 N N . GLY A 1 81 ? 2.457 11.411 8.195 1.00 74.19 81 GLY A N 1
ATOM 612 C CA . GLY A 1 81 ? 1.619 10.559 7.345 1.00 74.19 81 GLY A CA 1
ATOM 613 C C . GLY A 1 81 ? 2.224 10.255 5.974 1.00 74.19 81 GLY A C 1
ATOM 614 O O . GLY A 1 81 ? 1.542 9.686 5.129 1.00 74.19 81 GLY A O 1
ATOM 615 N N . GLU A 1 82 ? 3.491 10.604 5.768 1.00 80.00 82 GLU A N 1
ATOM 616 C CA . GLU A 1 82 ? 4.238 10.311 4.545 1.00 80.00 82 GLU A CA 1
ATOM 617 C C . GLU A 1 82 ? 4.780 8.884 4.591 1.00 80.00 82 GLU A C 1
ATOM 619 O O . GLU A 1 82 ? 5.165 8.399 5.664 1.00 80.00 82 GLU A O 1
ATOM 624 N N . PHE A 1 83 ? 4.833 8.225 3.434 1.00 80.38 83 PHE A N 1
ATOM 625 C CA . PHE A 1 83 ? 5.276 6.840 3.328 1.00 80.38 83 PHE A CA 1
ATOM 626 C C . PHE A 1 83 ? 6.666 6.735 2.705 1.00 80.38 83 PHE A C 1
ATOM 628 O O . PHE A 1 83 ? 7.053 7.547 1.865 1.00 80.38 83 PHE A O 1
ATOM 635 N N . TRP A 1 84 ? 7.393 5.697 3.105 1.00 79.75 84 TRP A N 1
ATOM 636 C CA . TRP A 1 84 ? 8.703 5.341 2.573 1.00 79.75 84 TRP A CA 1
ATOM 637 C C . TRP A 1 84 ? 8.709 3.867 2.220 1.00 79.75 84 TRP A C 1
ATOM 639 O O . TRP A 1 84 ? 8.332 3.042 3.048 1.00 79.75 84 TRP A O 1
ATOM 649 N N . VAL A 1 85 ? 9.149 3.531 1.015 1.00 79.06 85 VAL A N 1
ATOM 650 C CA . VAL A 1 85 ? 9.258 2.135 0.580 1.00 79.06 85 VAL A CA 1
ATOM 651 C C . VAL A 1 85 ? 10.723 1.790 0.421 1.00 79.06 85 VAL A C 1
ATOM 653 O O . VAL A 1 85 ? 11.417 2.429 -0.371 1.00 79.06 85 VAL A O 1
ATOM 656 N N . ALA A 1 86 ? 11.187 0.776 1.149 1.00 81.06 86 ALA A N 1
ATOM 657 C CA . ALA A 1 86 ? 12.498 0.198 0.894 1.00 81.06 86 ALA A CA 1
ATOM 658 C C . ALA A 1 86 ? 12.452 -0.578 -0.427 1.00 81.06 86 ALA A C 1
ATOM 660 O O . ALA A 1 86 ? 11.591 -1.436 -0.610 1.00 81.06 86 ALA A O 1
ATOM 661 N N . CYS A 1 87 ? 13.362 -0.272 -1.348 1.00 78.44 87 CYS A N 1
ATOM 662 C CA . CYS A 1 87 ? 13.456 -0.954 -2.633 1.00 78.44 87 CYS A CA 1
ATOM 663 C C . CYS A 1 87 ? 14.824 -1.610 -2.788 1.00 78.44 87 CYS A C 1
ATOM 665 O O . CYS A 1 87 ? 15.856 -0.946 -2.656 1.00 78.44 87 CYS A O 1
ATOM 667 N N . ILE A 1 88 ? 14.825 -2.892 -3.146 1.00 76.62 88 ILE A N 1
ATOM 668 C CA . ILE A 1 88 ? 16.015 -3.551 -3.680 1.00 76.62 88 ILE A CA 1
ATOM 669 C C . ILE A 1 88 ? 16.077 -3.192 -5.165 1.00 76.62 88 ILE A C 1
ATOM 671 O O . ILE A 1 88 ? 15.142 -3.469 -5.920 1.00 76.62 88 ILE A O 1
ATOM 675 N N . GLN A 1 89 ? 17.152 -2.532 -5.597 1.00 68.81 89 GLN A N 1
ATOM 676 C CA . GLN A 1 89 ? 17.309 -2.174 -7.007 1.00 68.81 89 GLN A CA 1
ATOM 677 C C . GLN A 1 89 ? 17.326 -3.436 -7.877 1.00 68.81 89 GLN A C 1
ATOM 679 O O . GLN A 1 89 ? 18.000 -4.417 -7.551 1.00 68.81 89 GLN A O 1
ATOM 684 N N . LYS A 1 90 ? 16.632 -3.399 -9.021 1.00 57.88 90 LYS A N 1
ATOM 685 C CA . LYS A 1 90 ? 16.917 -4.348 -10.098 1.00 57.88 90 LYS A CA 1
ATOM 686 C C . LYS A 1 90 ? 18.368 -4.096 -10.503 1.00 57.88 90 LYS A C 1
ATOM 688 O O . LYS A 1 90 ? 18.679 -3.011 -10.983 1.00 57.88 90 LYS A O 1
ATOM 693 N N . ILE A 1 91 ? 19.268 -5.060 -10.294 1.00 47.19 91 ILE A N 1
ATOM 694 C CA . ILE A 1 91 ? 20.559 -5.022 -10.985 1.00 47.19 91 ILE A CA 1
ATOM 695 C C . ILE A 1 91 ? 20.213 -5.136 -12.461 1.00 47.19 91 ILE A C 1
ATOM 697 O O . ILE A 1 91 ? 19.870 -6.215 -12.943 1.00 47.19 91 ILE A O 1
ATOM 701 N N . VAL A 1 92 ? 20.241 -4.014 -13.168 1.00 39.31 92 VAL A N 1
ATOM 702 C CA . VAL A 1 92 ? 20.051 -4.030 -14.607 1.00 39.31 92 VAL A CA 1
ATOM 703 C C . VAL A 1 92 ? 21.424 -4.253 -15.221 1.00 39.31 92 VAL A C 1
ATOM 705 O O . VAL A 1 92 ? 22.207 -3.327 -15.414 1.00 39.31 92 VAL A O 1
ATOM 708 N N . ALA A 1 93 ? 21.764 -5.521 -15.452 1.00 37.78 93 ALA A N 1
ATOM 709 C CA . ALA A 1 93 ? 22.909 -5.861 -16.279 1.00 37.78 93 ALA A CA 1
ATOM 710 C C . ALA A 1 93 ? 22.547 -5.515 -17.728 1.00 37.78 93 ALA A C 1
ATOM 712 O O . ALA A 1 93 ? 21.906 -6.299 -18.425 1.00 37.78 93 ALA A O 1
ATOM 713 N N . PHE A 1 94 ? 22.916 -4.320 -18.181 1.00 31.41 94 PHE A N 1
ATOM 714 C CA . PHE A 1 94 ? 22.836 -3.982 -19.596 1.00 31.41 94 PHE A CA 1
ATOM 715 C C . PHE A 1 94 ? 24.117 -4.453 -20.282 1.00 31.41 94 PHE A C 1
ATOM 717 O O . PHE A 1 94 ? 25.220 -4.057 -19.906 1.00 31.41 94 PHE A O 1
ATOM 724 N N . LYS A 1 95 ? 23.977 -5.315 -21.289 1.00 23.88 95 LYS A N 1
ATOM 725 C CA . LYS A 1 95 ? 25.091 -5.770 -22.122 1.00 23.88 95 LYS A CA 1
ATOM 726 C C . LYS A 1 95 ? 25.223 -4.821 -23.314 1.00 23.88 95 LYS A C 1
ATOM 728 O O . LYS A 1 95 ? 24.414 -4.883 -24.233 1.00 23.88 95 LYS A O 1
ATOM 733 N N . VAL A 1 96 ? 26.235 -3.954 -23.308 1.00 28.91 96 VAL A N 1
ATOM 734 C CA . VAL A 1 96 ? 26.661 -3.199 -24.498 1.00 28.91 96 VAL A CA 1
ATOM 735 C C . VAL A 1 96 ? 27.974 -3.821 -24.977 1.00 28.91 96 VAL A C 1
ATOM 737 O O . VAL A 1 96 ? 29.049 -3.522 -24.465 1.00 28.91 96 VAL A O 1
ATOM 740 N N . GLY A 1 97 ? 27.885 -4.770 -25.913 1.00 45.34 97 GLY A N 1
ATOM 741 C CA . GLY A 1 97 ? 29.051 -5.507 -26.422 1.00 45.34 97 GLY A CA 1
ATOM 742 C C . GLY A 1 97 ? 29.719 -6.439 -25.391 1.00 45.34 97 GLY A C 1
ATOM 743 O O . GLY A 1 97 ? 29.038 -7.136 -24.638 1.00 45.34 97 GLY A O 1
ATOM 744 N N . HIS A 1 98 ? 31.060 -6.485 -25.392 1.00 34.50 98 HIS A N 1
ATOM 745 C CA . HIS A 1 98 ? 31.901 -7.342 -24.530 1.00 34.50 98 HIS A CA 1
ATOM 746 C C . HIS A 1 98 ? 32.310 -6.697 -23.191 1.00 34.50 98 HIS A C 1
ATOM 748 O O . HIS A 1 98 ? 33.112 -7.271 -22.457 1.00 34.50 98 HIS A O 1
ATOM 754 N N . ILE A 1 99 ? 31.788 -5.514 -22.862 1.00 29.62 99 ILE A N 1
ATOM 755 C CA . ILE A 1 99 ? 32.210 -4.753 -21.682 1.00 29.62 99 ILE A CA 1
ATOM 756 C C . ILE A 1 99 ? 31.121 -4.840 -20.612 1.00 29.62 99 ILE A C 1
ATOM 758 O O . ILE A 1 99 ? 29.973 -4.459 -20.842 1.00 29.62 99 ILE A O 1
ATOM 762 N N . GLN A 1 100 ? 31.488 -5.351 -19.437 1.00 30.50 100 GLN A N 1
ATOM 763 C CA . GLN A 1 100 ? 30.611 -5.427 -18.273 1.00 30.50 100 GLN A CA 1
ATOM 764 C C . GLN A 1 100 ? 30.879 -4.236 -17.349 1.00 30.50 100 GLN A C 1
ATOM 766 O O . GLN A 1 100 ? 31.950 -4.131 -16.757 1.00 30.50 100 GLN A O 1
ATOM 771 N N . PHE A 1 101 ? 29.896 -3.345 -17.213 1.00 27.38 101 PHE A N 1
ATOM 772 C CA . PHE A 1 101 ? 29.939 -2.245 -16.251 1.00 27.38 101 PHE A CA 1
ATOM 773 C C . PHE A 1 101 ? 29.285 -2.688 -14.936 1.00 27.38 101 PHE A C 1
ATOM 775 O O . PHE A 1 101 ? 28.105 -3.034 -14.910 1.00 27.38 101 PHE A O 1
ATOM 782 N N . MET A 1 102 ? 30.044 -2.670 -13.839 1.00 27.78 102 MET A N 1
ATOM 783 C CA . MET A 1 102 ? 29.509 -2.783 -12.479 1.00 27.78 102 MET A CA 1
ATOM 784 C C . MET A 1 102 ? 29.332 -1.365 -11.927 1.00 27.78 102 MET A C 1
ATOM 786 O O . MET A 1 102 ? 30.298 -0.606 -11.875 1.00 27.78 102 MET A O 1
ATOM 790 N N . ALA A 1 103 ? 28.111 -0.987 -11.544 1.00 35.34 103 ALA A N 1
ATOM 791 C CA . ALA A 1 103 ? 27.858 0.327 -10.957 1.00 35.34 103 ALA A CA 1
ATOM 792 C C . ALA A 1 103 ? 28.564 0.463 -9.591 1.00 35.34 103 ALA A C 1
ATOM 794 O O . ALA A 1 103 ? 28.473 -0.417 -8.732 1.00 35.34 103 ALA A O 1
ATOM 795 N N . TRP A 1 104 ? 29.289 1.570 -9.431 1.00 23.25 104 TRP A N 1
ATOM 796 C CA . TRP A 1 104 ? 30.119 1.941 -8.283 1.00 23.25 104 TRP A CA 1
ATOM 797 C C . TRP A 1 104 ? 29.274 2.209 -7.022 1.00 23.25 104 TRP A C 1
ATOM 799 O O . TRP A 1 104 ? 28.231 2.858 -7.089 1.00 23.25 104 TRP A O 1
ATOM 809 N N . LYS A 1 105 ? 29.718 1.680 -5.873 1.00 30.84 105 LYS A N 1
ATOM 810 C CA . LYS A 1 105 ? 29.026 1.725 -4.576 1.00 30.84 105 LYS A CA 1
ATOM 811 C C . LYS A 1 105 ? 29.818 2.601 -3.611 1.00 30.84 105 LYS A C 1
ATOM 813 O O . LYS A 1 105 ? 30.872 2.174 -3.137 1.00 30.84 105 LYS A O 1
ATOM 818 N N . ASP A 1 106 ? 29.297 3.778 -3.282 1.00 31.12 106 ASP A N 1
ATOM 819 C CA . ASP A 1 106 ? 29.881 4.575 -2.209 1.00 31.12 106 ASP A CA 1
ATOM 820 C C . ASP A 1 106 ? 29.513 3.959 -0.851 1.00 31.12 106 ASP A C 1
ATOM 822 O O . ASP A 1 106 ? 28.362 3.599 -0.577 1.00 31.12 106 ASP A O 1
ATOM 826 N N . SER A 1 107 ? 30.538 3.713 -0.046 1.00 36.88 107 SER A N 1
ATOM 827 C CA . SER A 1 107 ? 30.497 2.816 1.105 1.00 36.88 107 SER A CA 1
ATOM 828 C C . SER A 1 107 ? 30.572 3.618 2.395 1.00 36.88 107 SER A C 1
ATOM 830 O O . SER A 1 107 ? 31.654 3.994 2.829 1.00 36.88 107 SER A O 1
ATOM 832 N N . ALA A 1 108 ? 29.439 3.816 3.069 1.00 32.41 108 ALA A N 1
ATOM 833 C CA . ALA A 1 108 ? 29.446 4.219 4.471 1.00 32.41 108 ALA A CA 1
ATOM 834 C C . ALA A 1 108 ? 28.259 3.609 5.233 1.00 32.41 108 ALA A C 1
ATOM 836 O O . ALA A 1 108 ? 27.140 4.103 5.193 1.00 32.41 108 ALA A O 1
ATOM 837 N N . LYS A 1 109 ? 28.567 2.537 5.976 1.00 33.16 109 LYS A N 1
ATOM 838 C CA . LYS A 1 109 ? 27.835 2.014 7.145 1.00 33.16 109 LYS A CA 1
ATOM 839 C C . LYS A 1 109 ? 26.389 1.542 6.918 1.00 33.16 109 LYS A C 1
ATOM 841 O O . LYS A 1 109 ? 25.441 2.201 7.313 1.00 33.16 109 LYS A O 1
ATOM 846 N N . THR A 1 110 ? 26.238 0.308 6.444 1.00 28.95 110 THR A N 1
ATOM 847 C CA . THR A 1 110 ? 25.403 -0.727 7.091 1.00 28.95 110 THR A CA 1
ATOM 848 C C . THR A 1 110 ? 25.838 -2.087 6.547 1.00 28.95 110 THR A C 1
ATOM 850 O O . THR A 1 110 ? 25.868 -2.337 5.345 1.00 28.95 110 THR A O 1
ATOM 853 N N . SER A 1 111 ? 26.278 -2.959 7.448 1.00 30.42 111 SER A N 1
ATOM 854 C CA . SER A 1 111 ? 26.677 -4.331 7.164 1.00 30.42 111 SER A CA 1
ATOM 855 C C . SER A 1 111 ? 25.437 -5.204 6.984 1.00 30.42 111 SER A C 1
ATOM 857 O O . SER A 1 111 ? 24.968 -5.846 7.919 1.00 30.42 111 SER A O 1
ATOM 859 N N . SER A 1 112 ? 24.873 -5.204 5.785 1.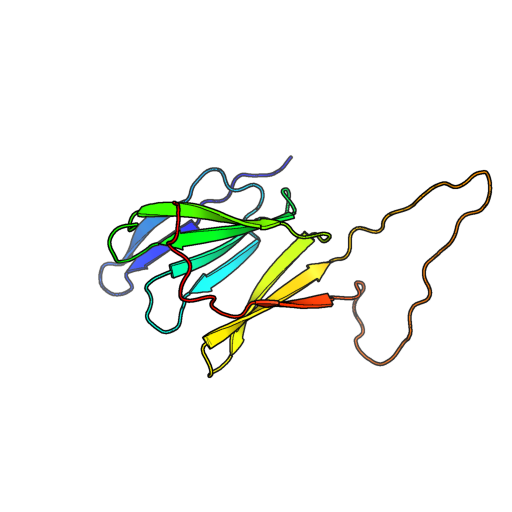00 30.16 112 SER A N 1
ATOM 860 C CA . SER A 1 112 ? 24.158 -6.336 5.189 1.00 30.16 112 SER A CA 1
ATOM 861 C C . SER A 1 112 ? 24.037 -6.033 3.700 1.00 30.16 112 SER A C 1
ATOM 863 O O . SER A 1 112 ? 23.839 -4.889 3.302 1.00 30.16 112 SER A O 1
ATOM 865 N N . PHE A 1 113 ? 24.267 -7.044 2.872 1.00 32.06 113 PHE A N 1
ATOM 866 C CA . PHE A 1 113 ? 24.060 -7.008 1.427 1.00 32.06 113 PHE A CA 1
ATOM 867 C C . PHE A 1 113 ? 22.757 -6.258 1.060 1.00 32.06 113 PHE A C 1
ATOM 869 O O . PHE A 1 113 ? 21.768 -6.426 1.759 1.00 32.06 113 PHE A O 1
ATOM 876 N N . TYR A 1 114 ? 22.779 -5.496 -0.045 1.00 28.83 114 TYR A N 1
ATOM 877 C CA . TYR A 1 114 ? 21.716 -4.671 -0.671 1.00 28.83 114 TYR A CA 1
ATOM 878 C C . TYR A 1 114 ? 21.740 -3.151 -0.374 1.00 28.83 114 TYR A C 1
ATOM 880 O O . TYR A 1 114 ? 21.496 -2.729 0.752 1.00 28.83 114 TYR A O 1
ATOM 888 N N . PRO A 1 115 ? 21.986 -2.286 -1.386 1.00 36.62 115 PRO A N 1
ATOM 889 C CA . PRO A 1 115 ? 21.669 -0.864 -1.276 1.00 36.62 115 PRO A CA 1
ATOM 890 C C . PRO A 1 115 ? 20.143 -0.693 -1.341 1.00 36.62 115 PRO A C 1
ATOM 892 O O . PRO A 1 115 ? 19.550 -0.799 -2.414 1.00 36.62 115 PRO A O 1
ATOM 895 N N . ALA A 1 116 ? 19.504 -0.464 -0.195 1.00 37.91 116 ALA A N 1
ATOM 896 C CA . ALA A 1 116 ? 18.090 -0.111 -0.134 1.00 37.91 116 ALA A CA 1
ATOM 897 C C . ALA A 1 116 ? 17.919 1.371 -0.505 1.00 37.91 116 ALA A C 1
ATOM 899 O O . ALA A 1 116 ? 18.388 2.254 0.212 1.00 37.91 116 ALA A O 1
ATOM 900 N N . THR A 1 117 ? 17.252 1.660 -1.621 1.00 49.25 117 THR A N 1
ATOM 901 C CA . THR A 1 117 ? 16.821 3.027 -1.953 1.00 49.25 117 THR A CA 1
ATOM 902 C C . THR A 1 117 ? 15.429 3.240 -1.359 1.00 49.25 117 THR A C 1
ATOM 904 O O . THR A 1 117 ? 14.557 2.391 -1.540 1.00 49.25 117 THR A O 1
ATOM 907 N N . ALA A 1 118 ? 15.211 4.338 -0.631 1.00 41.84 118 ALA A N 1
ATOM 908 C CA . ALA A 1 118 ? 13.907 4.676 -0.065 1.00 41.84 118 ALA A CA 1
ATOM 909 C C . ALA A 1 118 ? 13.184 5.684 -0.971 1.00 41.84 118 ALA A C 1
ATOM 911 O O . ALA A 1 118 ? 13.682 6.790 -1.173 1.00 41.84 118 ALA A O 1
ATOM 912 N N . LEU A 1 119 ? 12.020 5.317 -1.517 1.00 46.75 119 LEU A N 1
ATOM 913 C CA . LEU A 1 119 ? 11.177 6.242 -2.283 1.00 46.75 119 LEU A CA 1
ATOM 914 C C . LEU A 1 119 ? 10.183 6.937 -1.343 1.00 46.75 119 LEU A C 1
ATOM 916 O O . LEU A 1 119 ? 9.445 6.256 -0.627 1.00 46.75 119 LEU A O 1
ATOM 920 N N . HIS A 1 120 ? 10.158 8.273 -1.356 1.00 42.09 120 HIS A N 1
ATOM 921 C CA . HIS A 1 120 ? 9.145 9.070 -0.658 1.00 42.09 120 HIS A CA 1
ATOM 922 C C . HIS A 1 120 ? 7.839 9.042 -1.447 1.00 42.09 120 HIS A C 1
ATOM 924 O O . HIS A 1 120 ? 7.801 9.383 -2.627 1.00 42.09 120 HIS A O 1
ATOM 930 N N . ILE A 1 121 ? 6.767 8.632 -0.781 1.00 49.81 121 ILE A N 1
ATOM 931 C CA . ILE A 1 121 ? 5.411 8.677 -1.311 1.00 49.81 121 ILE A CA 1
ATOM 932 C C . ILE A 1 121 ? 4.643 9.700 -0.475 1.00 49.81 121 ILE A C 1
ATOM 934 O O . ILE A 1 121 ? 4.253 9.432 0.669 1.00 49.81 121 ILE A O 1
ATOM 938 N N . SER A 1 122 ? 4.417 10.881 -1.047 1.00 38.19 122 SER A N 1
ATOM 939 C CA . SER A 1 122 ? 3.472 11.845 -0.494 1.00 38.19 122 SER A CA 1
ATOM 940 C C . SER A 1 122 ? 2.041 11.400 -0.814 1.00 38.19 122 SER A C 1
ATOM 942 O O . SER A 1 122 ? 1.746 10.860 -1.885 1.00 38.19 122 SER A O 1
ATOM 944 N N . GLN A 1 123 ? 1.127 11.582 0.141 1.00 39.44 123 GLN A N 1
ATOM 945 C CA . GLN A 1 123 ? -0.300 11.423 -0.120 1.00 39.44 123 GLN A CA 1
ATOM 946 C C . GLN A 1 123 ? -0.718 12.529 -1.097 1.00 39.44 123 GLN A C 1
ATOM 948 O O . GLN A 1 123 ? -0.999 13.645 -0.674 1.00 39.44 123 GLN A O 1
ATOM 953 N N . MET A 1 124 ? -0.753 12.246 -2.401 1.00 30.66 124 MET A N 1
ATOM 954 C CA . MET A 1 124 ? -1.489 13.100 -3.330 1.00 30.66 124 MET A CA 1
ATOM 955 C C . MET A 1 124 ? -2.977 12.958 -3.003 1.00 30.66 124 MET A C 1
ATOM 957 O O . MET A 1 124 ? -3.639 11.997 -3.402 1.00 30.66 124 MET A O 1
ATOM 961 N N . ALA A 1 125 ? -3.471 13.885 -2.189 1.00 30.17 125 ALA A N 1
ATOM 962 C CA . ALA A 1 125 ? -4.877 14.226 -2.134 1.00 30.17 125 ALA A CA 1
ATOM 963 C C . ALA A 1 125 ? -5.173 15.112 -3.353 1.00 30.17 125 ALA A C 1
ATOM 965 O O . ALA A 1 125 ? -4.569 16.170 -3.493 1.00 30.17 125 ALA A O 1
ATOM 966 N N . GLY A 1 126 ? -6.092 14.672 -4.213 1.00 32.38 126 GLY A N 1
ATOM 967 C CA . GLY A 1 126 ? -6.664 15.497 -5.279 1.00 32.38 126 GLY A CA 1
ATOM 968 C C . GLY A 1 126 ? -6.049 15.298 -6.664 1.00 32.38 126 GLY A C 1
ATOM 969 O O . GLY A 1 126 ? -5.036 15.900 -6.990 1.00 32.38 126 GLY A O 1
ATOM 970 N N . ALA A 1 127 ? -6.724 14.484 -7.477 1.00 26.39 127 ALA A N 1
ATOM 971 C CA . ALA A 1 127 ? -6.939 14.723 -8.906 1.00 26.39 127 ALA A CA 1
ATOM 972 C C . ALA A 1 127 ? -8.062 13.776 -9.370 1.00 26.39 127 ALA A C 1
ATOM 974 O O . ALA A 1 127 ? -7.826 12.725 -9.957 1.00 26.39 127 ALA A O 1
ATOM 975 N N . CYS A 1 128 ? -9.302 14.111 -9.010 1.00 29.52 128 CYS A N 1
ATOM 976 C CA . CYS A 1 128 ? -10.385 13.953 -9.972 1.00 29.52 128 CYS A CA 1
ATOM 977 C C . CYS A 1 128 ? -10.324 15.225 -10.809 1.00 29.52 128 CYS A C 1
ATOM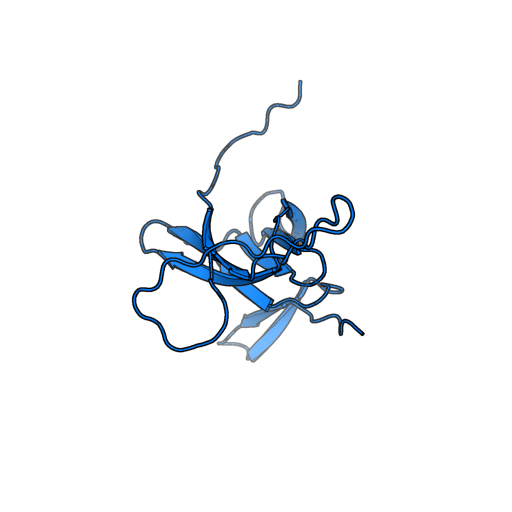 979 O O . CYS A 1 128 ? -10.479 16.287 -10.226 1.00 29.52 128 CYS A O 1
ATOM 981 N N . ASP A 1 129 ? -10.022 15.091 -12.094 1.00 25.30 129 ASP A N 1
ATOM 982 C CA . ASP A 1 129 ? -10.465 15.985 -13.164 1.00 25.30 129 ASP A CA 1
ATOM 983 C C . ASP A 1 129 ? -10.253 15.213 -14.469 1.00 25.30 129 ASP A C 1
ATOM 985 O O . ASP A 1 129 ? -9.205 15.264 -15.110 1.00 25.30 129 ASP A O 1
ATOM 989 N N . CYS A 1 130 ? -11.248 14.391 -14.800 1.00 26.20 130 CYS A N 1
ATOM 990 C CA . CYS A 1 130 ? -11.446 13.902 -16.153 1.00 26.20 130 CYS A CA 1
ATOM 991 C C . CYS A 1 130 ? -12.488 14.824 -16.792 1.00 26.20 130 CYS A C 1
ATOM 993 O O . CYS A 1 130 ? -13.671 14.701 -16.481 1.00 26.20 130 CYS A O 1
ATOM 995 N N . ASN A 1 131 ? -12.028 15.736 -17.645 1.00 32.47 131 ASN A N 1
ATOM 996 C CA . ASN A 1 131 ? -12.788 16.290 -18.763 1.00 32.47 131 ASN A CA 1
ATOM 997 C C . ASN A 1 131 ? -11.944 16.099 -20.021 1.00 32.47 131 ASN A C 1
ATOM 999 O O . ASN A 1 131 ? -10.730 16.397 -19.942 1.00 32.47 131 ASN A O 1
#